Protein AF-A0A826HY51-F1 (afdb_monomer)

Foldseek 3Di:
DQVVLLVLLLLLLVLLLVQLVPDDPVLRDPQSNVLSVVLNVCCVPVVDGDPVSLVSLLVSLVSVVVCVVVGVHDTDPSNVLSSVQSNCSSVVHDRDDPPVVNVVSVVVVCVVVVPD

pLDDT: mean 83.14, std 10.79, range [49.56, 93.75]

Structure (mmCIF, N/CA/C/O backbone):
data_AF-A0A826HY51-F1
#
_entry.id   AF-A0A826HY51-F1
#
loop_
_atom_site.group_PDB
_atom_site.id
_atom_site.type_symbol
_atom_site.label_atom_id
_atom_site.label_alt_id
_atom_site.label_comp_id
_atom_site.label_asym_id
_atom_site.label_entity_id
_atom_site.label_seq_id
_atom_site.pdbx_PDB_ins_code
_atom_site.Cartn_x
_atom_site.Cartn_y
_atom_site.Cartn_z
_atom_site.occupancy
_atom_site.B_iso_or_equiv
_atom_site.auth_seq_id
_atom_site.auth_comp_id
_atom_site.auth_asym_id
_atom_site.auth_atom_id
_atom_site.pdbx_PDB_model_num
ATOM 1 N N . MET A 1 1 ? 11.604 2.438 -17.470 1.00 60.12 1 MET A N 1
ATOM 2 C CA . MET A 1 1 ? 10.131 2.351 -17.391 1.00 60.12 1 MET A CA 1
ATOM 3 C C . MET A 1 1 ? 9.735 1.526 -16.172 1.00 60.12 1 MET A C 1
ATOM 5 O O . MET A 1 1 ? 9.072 2.066 -15.306 1.00 60.12 1 MET A O 1
ATOM 9 N N . GLU A 1 2 ? 10.253 0.303 -16.034 1.00 72.69 2 GLU A N 1
ATOM 10 C CA . GLU A 1 2 ? 10.035 -0.595 -14.881 1.00 72.69 2 GLU A CA 1
ATOM 11 C C . GLU A 1 2 ? 10.404 0.043 -13.525 1.00 72.69 2 GLU A C 1
ATOM 13 O O . GLU A 1 2 ? 9.538 0.205 -12.675 1.00 72.69 2 GLU A O 1
ATOM 18 N N . TYR A 1 3 ? 11.614 0.602 -13.384 1.00 76.88 3 TYR A N 1
ATOM 19 C CA . TYR A 1 3 ? 12.037 1.309 -12.158 1.00 76.88 3 TYR A CA 1
ATOM 20 C C . TYR A 1 3 ? 11.119 2.479 -11.742 1.00 76.88 3 TYR A C 1
ATOM 22 O O . TYR A 1 3 ? 10.945 2.758 -10.560 1.00 76.88 3 TYR A O 1
ATOM 30 N N . GLN A 1 4 ? 10.507 3.185 -12.702 1.00 78.38 4 GLN A N 1
ATOM 31 C CA . GLN A 1 4 ? 9.565 4.263 -12.372 1.00 78.38 4 GLN A CA 1
ATOM 32 C C . GLN A 1 4 ? 8.269 3.703 -11.778 1.00 78.38 4 GLN A C 1
ATOM 34 O O . GLN A 1 4 ? 7.758 4.267 -10.816 1.00 78.38 4 GLN A O 1
ATOM 39 N N . LEU A 1 5 ? 7.765 2.587 -12.310 1.00 82.81 5 LEU A N 1
ATOM 40 C CA . LEU A 1 5 ? 6.572 1.918 -11.786 1.00 82.81 5 LEU A CA 1
ATOM 41 C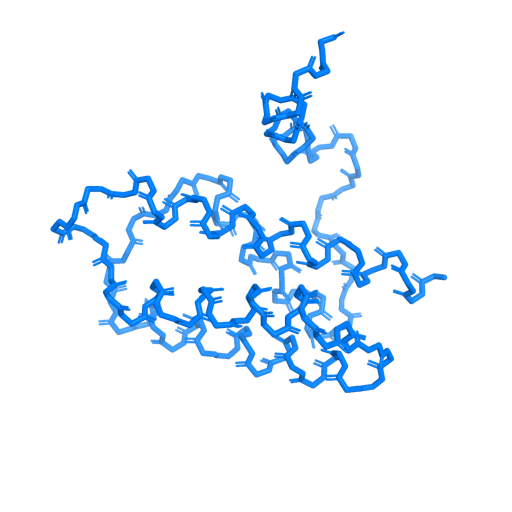 C . LEU A 1 5 ? 6.819 1.353 -10.384 1.00 82.81 5 LEU A C 1
ATOM 43 O O . LEU A 1 5 ? 5.965 1.495 -9.513 1.00 82.81 5 LEU A O 1
ATOM 47 N N . GLU A 1 6 ? 8.007 0.800 -10.137 1.00 86.69 6 GLU A N 1
ATOM 48 C CA . GLU A 1 6 ? 8.412 0.340 -8.805 1.00 86.69 6 GLU A CA 1
ATOM 49 C C . GLU A 1 6 ? 8.424 1.486 -7.786 1.00 86.69 6 GLU A C 1
ATOM 51 O O . GLU A 1 6 ? 7.893 1.355 -6.681 1.00 86.69 6 GLU A O 1
ATOM 56 N N . MET A 1 7 ? 8.984 2.640 -8.163 1.00 85.19 7 MET A N 1
ATOM 57 C CA . MET A 1 7 ? 8.982 3.839 -7.321 1.00 85.19 7 MET A CA 1
ATOM 58 C C . MET A 1 7 ? 7.565 4.353 -7.045 1.00 85.19 7 MET A C 1
ATOM 60 O O . MET A 1 7 ? 7.274 4.775 -5.925 1.00 85.19 7 MET A O 1
ATOM 64 N N . GLU A 1 8 ? 6.668 4.300 -8.030 1.00 86.38 8 GLU A N 1
ATOM 65 C CA . GLU A 1 8 ? 5.262 4.662 -7.836 1.00 86.38 8 GLU A CA 1
ATOM 66 C C . GLU A 1 8 ? 4.540 3.687 -6.898 1.00 86.38 8 GLU A C 1
ATOM 68 O O . GLU A 1 8 ? 3.869 4.126 -5.966 1.00 86.38 8 GLU A O 1
ATOM 73 N N . ALA A 1 9 ? 4.726 2.377 -7.058 1.00 88.50 9 ALA A N 1
ATOM 74 C CA . ALA A 1 9 ? 4.162 1.386 -6.141 1.00 88.50 9 ALA A CA 1
ATOM 75 C C . ALA A 1 9 ? 4.641 1.600 -4.694 1.00 88.50 9 ALA A C 1
ATOM 77 O O . ALA A 1 9 ? 3.825 1.593 -3.771 1.00 88.50 9 ALA A O 1
ATOM 78 N N . ARG A 1 10 ? 5.932 1.889 -4.487 1.00 87.81 10 ARG A N 1
ATOM 79 C CA . ARG A 1 10 ? 6.491 2.217 -3.161 1.00 87.81 10 ARG A CA 1
ATOM 80 C C . ARG A 1 10 ? 5.809 3.436 -2.541 1.00 87.81 10 ARG A C 1
ATOM 82 O O . ARG A 1 10 ? 5.394 3.393 -1.384 1.00 87.81 10 ARG A O 1
ATOM 89 N N . LYS A 1 11 ? 5.616 4.503 -3.321 1.00 87.62 11 LYS A N 1
ATOM 90 C CA . LYS A 1 11 ? 4.880 5.698 -2.880 1.00 87.62 11 LYS A CA 1
ATOM 91 C C . LYS A 1 11 ? 3.443 5.367 -2.464 1.00 87.62 11 LYS A C 1
ATOM 93 O O . LYS A 1 11 ? 2.991 5.805 -1.408 1.00 87.62 11 LYS A O 1
ATOM 98 N N . LEU A 1 12 ? 2.726 4.576 -3.260 1.00 90.38 12 LEU A N 1
ATOM 99 C CA . LEU A 1 12 ? 1.351 4.173 -2.944 1.00 90.38 12 LEU A CA 1
ATOM 100 C C . LEU A 1 12 ? 1.290 3.351 -1.645 1.00 90.38 12 LEU A C 1
ATOM 102 O O . LEU A 1 12 ? 0.411 3.567 -0.813 1.00 90.38 12 LEU A O 1
ATOM 106 N N . ILE A 1 13 ? 2.266 2.471 -1.419 1.00 91.00 13 ILE A N 1
ATOM 107 C CA . ILE A 1 13 ? 2.382 1.682 -0.185 1.00 91.00 13 ILE A CA 1
ATOM 108 C C . ILE A 1 13 ? 2.660 2.581 1.025 1.00 91.00 13 ILE A C 1
ATOM 110 O O . ILE A 1 13 ? 2.041 2.399 2.074 1.00 91.00 13 ILE A O 1
ATOM 114 N N . MET A 1 14 ? 3.513 3.600 0.884 1.00 89.06 14 MET A N 1
ATOM 115 C CA . MET A 1 14 ? 3.743 4.592 1.942 1.00 89.06 14 MET A CA 1
ATOM 116 C C . MET A 1 14 ? 2.479 5.392 2.282 1.00 89.06 14 MET A C 1
ATOM 118 O O . MET A 1 14 ? 2.216 5.637 3.460 1.00 89.06 14 MET A O 1
ATOM 122 N N . ILE A 1 15 ? 1.680 5.771 1.278 1.00 89.75 15 ILE A N 1
ATOM 123 C CA . ILE A 1 15 ? 0.380 6.425 1.489 1.00 89.75 15 ILE A CA 1
ATOM 124 C C . ILE A 1 15 ? -0.540 5.525 2.306 1.00 89.75 15 ILE A C 1
ATOM 126 O O . ILE A 1 15 ? -1.099 5.974 3.306 1.00 89.75 15 ILE A O 1
ATOM 130 N N . LEU A 1 16 ? -0.672 4.254 1.918 1.00 91.00 16 LEU A N 1
ATOM 131 C CA . LEU A 1 16 ? -1.515 3.311 2.651 1.00 91.00 16 LEU A CA 1
ATOM 132 C C . LEU A 1 16 ? -1.030 3.09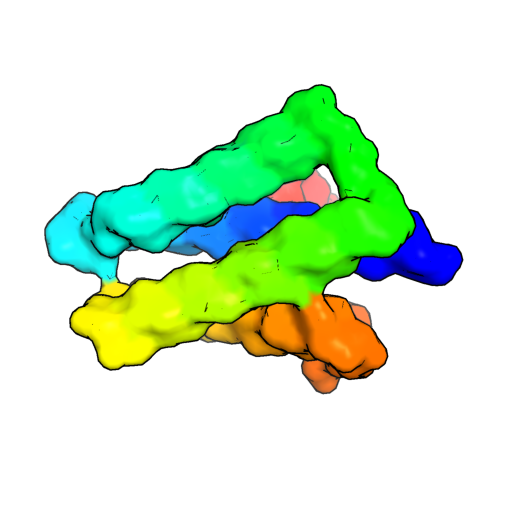9 4.075 1.00 91.00 16 LEU A C 1
ATOM 134 O O . LEU A 1 16 ? -1.839 3.083 5.000 1.00 91.00 16 LEU A O 1
ATOM 138 N N . ARG A 1 17 ? 0.284 2.995 4.273 1.00 92.12 17 ARG A N 1
ATOM 139 C CA . ARG A 1 17 ? 0.874 2.890 5.606 1.00 92.12 17 ARG A CA 1
ATOM 140 C C . ARG A 1 17 ? 0.475 4.077 6.465 1.00 92.12 17 ARG A C 1
ATOM 142 O O . ARG A 1 17 ? 0.003 3.896 7.584 1.00 92.12 17 ARG A O 1
ATOM 149 N N . HIS A 1 18 ? 0.629 5.283 5.930 1.00 90.25 18 HIS A N 1
ATOM 150 C CA . HIS A 1 18 ? 0.242 6.493 6.632 1.00 90.25 18 HIS A CA 1
ATOM 151 C C . HIS A 1 18 ? -1.258 6.509 6.952 1.00 90.25 18 HIS A C 1
ATOM 153 O O . HIS A 1 18 ? -1.609 6.665 8.117 1.00 90.25 18 HIS A O 1
ATOM 159 N N . GLU A 1 19 ? -2.129 6.289 5.962 1.00 90.50 19 GLU A N 1
ATOM 160 C CA . GLU A 1 19 ? -3.588 6.246 6.143 1.00 90.50 19 GLU A CA 1
ATOM 161 C C . GLU A 1 19 ? -3.991 5.290 7.267 1.00 90.50 19 GLU A C 1
ATOM 163 O O . GLU A 1 19 ? -4.694 5.687 8.194 1.00 90.50 19 GLU A O 1
ATOM 168 N N . ILE A 1 20 ? -3.500 4.048 7.225 1.00 91.25 20 ILE A N 1
ATOM 169 C CA . ILE A 1 20 ? -3.833 3.017 8.210 1.00 91.25 20 ILE A CA 1
ATOM 170 C C . ILE A 1 20 ? -3.394 3.422 9.616 1.00 91.25 20 ILE A C 1
ATOM 172 O O . ILE A 1 20 ? -4.141 3.211 10.572 1.00 91.25 20 ILE A O 1
ATOM 176 N N . HIS A 1 21 ? -2.214 4.027 9.761 1.00 91.00 21 HIS A N 1
ATOM 177 C CA . HIS A 1 21 ? -1.715 4.482 11.061 1.00 91.00 21 HIS A CA 1
ATOM 178 C C . HIS A 1 21 ? -2.369 5.775 11.564 1.00 91.00 21 HIS A C 1
ATOM 180 O O . HIS A 1 21 ? -2.314 6.029 12.766 1.00 91.00 21 HIS A O 1
ATOM 186 N N . GLN A 1 22 ? -3.021 6.553 10.694 1.00 89.88 22 GLN A N 1
ATOM 187 C CA . GLN A 1 22 ? -3.852 7.698 11.090 1.00 89.88 22 GLN A CA 1
ATOM 188 C C . GLN A 1 22 ? -5.274 7.301 11.511 1.00 89.88 22 GLN A C 1
ATOM 190 O O . GLN A 1 22 ? -5.982 8.108 12.118 1.00 89.88 22 GLN A O 1
ATOM 195 N N . LEU A 1 23 ? -5.717 6.072 11.224 1.00 88.38 23 LEU A N 1
ATOM 196 C CA . LEU A 1 23 ? -7.014 5.599 11.702 1.00 88.38 23 LEU A CA 1
ATOM 197 C C . LEU A 1 23 ? -7.039 5.522 13.231 1.00 88.38 23 LEU A C 1
ATOM 199 O O . LEU A 1 23 ? -6.073 5.115 13.883 1.00 88.38 23 LEU A O 1
ATOM 203 N N . HIS A 1 24 ? -8.200 5.841 13.809 1.00 86.56 24 HIS A N 1
ATOM 204 C CA . HIS A 1 24 ? -8.435 5.632 15.233 1.00 86.56 24 HIS A CA 1
ATOM 205 C C . HIS A 1 24 ? -8.134 4.164 15.602 1.00 86.56 24 HIS A C 1
ATOM 207 O O . HIS A 1 24 ? -8.565 3.274 14.865 1.00 86.56 24 HIS A O 1
ATOM 213 N N . PRO A 1 25 ? -7.463 3.864 16.733 1.00 84.94 25 PRO A N 1
ATOM 214 C CA . PRO A 1 25 ? -7.040 2.502 17.067 1.00 84.94 25 PRO A CA 1
ATOM 215 C C . PRO A 1 25 ? -8.154 1.449 17.032 1.00 84.94 25 PRO A C 1
ATOM 217 O O . PRO A 1 25 ? -7.890 0.315 16.658 1.00 84.94 25 PRO A O 1
ATOM 220 N N . LEU A 1 26 ? -9.390 1.834 17.371 1.00 85.25 26 LEU A N 1
ATOM 221 C CA . LEU A 1 26 ? -10.566 0.950 17.315 1.00 85.25 26 LEU A CA 1
ATOM 222 C C . LEU A 1 26 ? -11.025 0.611 15.886 1.00 85.25 26 LEU A C 1
ATOM 224 O O . LEU A 1 26 ? -11.663 -0.413 15.682 1.00 85.25 26 LEU A O 1
ATOM 228 N N . ASN A 1 27 ? -10.709 1.464 14.911 1.00 85.06 27 ASN A N 1
ATOM 229 C CA . ASN A 1 27 ? -11.082 1.301 13.502 1.00 85.06 27 ASN A CA 1
ATOM 230 C C . ASN A 1 27 ? -9.920 0.759 12.657 1.00 85.06 27 ASN A C 1
ATOM 232 O O . ASN A 1 27 ? -10.085 0.456 11.476 1.00 85.06 27 ASN A O 1
ATOM 236 N N . ARG A 1 28 ? -8.725 0.675 13.247 1.00 87.12 28 ARG A N 1
ATOM 237 C CA . ARG A 1 28 ? -7.524 0.178 12.592 1.00 87.12 28 ARG A CA 1
ATOM 238 C C . ARG A 1 28 ? -7.485 -1.338 12.699 1.00 87.12 28 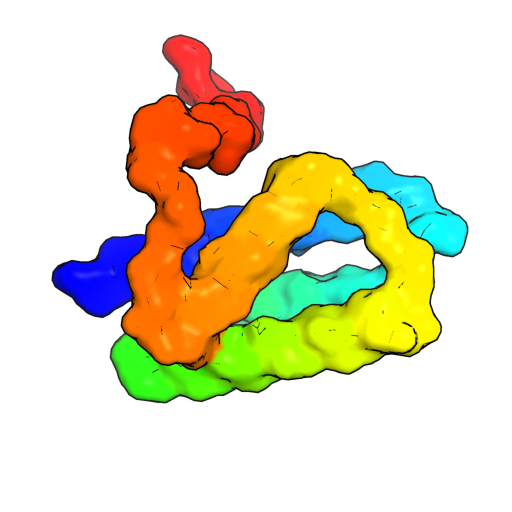ARG A C 1
ATOM 240 O O . ARG A 1 28 ? -7.373 -1.885 13.792 1.00 87.12 28 ARG A O 1
ATOM 247 N N . SER A 1 29 ? -7.496 -2.006 11.553 1.00 89.50 29 SER A N 1
ATOM 248 C CA . SER A 1 29 ? -7.222 -3.439 11.479 1.00 89.50 29 SER A CA 1
ATOM 249 C C . SER A 1 29 ? -5.764 -3.723 11.871 1.00 89.50 29 SER A C 1
ATOM 251 O O . SER A 1 29 ? -4.855 -3.227 11.193 1.00 89.50 29 SER A O 1
ATOM 253 N N . PRO A 1 30 ? -5.506 -4.526 12.924 1.00 89.62 30 PRO A N 1
ATOM 254 C CA . PRO A 1 30 ? -4.148 -4.935 13.280 1.00 89.62 30 PRO A CA 1
ATOM 255 C C . PRO A 1 30 ? -3.479 -5.736 12.160 1.00 89.62 30 PRO A C 1
ATOM 257 O O . PRO A 1 30 ? -2.278 -5.614 11.934 1.00 89.62 30 PRO A O 1
ATOM 260 N N . GLU A 1 31 ? -4.268 -6.529 11.434 1.00 91.19 31 GLU A N 1
ATOM 261 C CA . GLU A 1 31 ? -3.789 -7.327 10.311 1.00 91.19 31 GLU A CA 1
ATOM 262 C C . GLU A 1 31 ? -3.388 -6.442 9.127 1.00 91.19 31 GLU A C 1
ATOM 264 O O . GLU A 1 31 ? -2.299 -6.619 8.582 1.00 91.19 31 GLU A O 1
ATOM 269 N N . MET A 1 32 ? -4.214 -5.450 8.772 1.00 91.19 32 MET A N 1
ATOM 270 C CA . MET A 1 32 ? -3.874 -4.488 7.719 1.00 91.19 32 MET A CA 1
ATOM 271 C C . MET A 1 32 ? -2.605 -3.711 8.071 1.00 91.19 32 MET A C 1
ATOM 273 O O . MET A 1 32 ? -1.706 -3.602 7.240 1.00 91.19 32 MET A O 1
ATOM 277 N N . ALA A 1 33 ? -2.500 -3.219 9.310 1.00 92.25 33 ALA A N 1
ATOM 278 C CA . ALA A 1 33 ? -1.311 -2.508 9.776 1.00 92.25 33 ALA A CA 1
ATOM 279 C C . ALA A 1 33 ? -0.055 -3.385 9.667 1.00 92.25 33 ALA A C 1
ATOM 281 O O . ALA A 1 33 ? 0.931 -2.962 9.072 1.00 92.25 33 ALA A O 1
ATOM 282 N N . TYR A 1 34 ? -0.121 -4.635 10.139 1.00 92.75 34 TYR A N 1
ATOM 283 C CA . TYR A 1 34 ? 0.989 -5.582 10.035 1.00 92.75 34 TYR A CA 1
ATOM 284 C C . TYR A 1 34 ? 1.414 -5.843 8.584 1.00 92.75 34 TYR A C 1
ATOM 286 O O . TYR A 1 34 ? 2.604 -5.845 8.275 1.00 92.75 34 TYR A O 1
ATOM 294 N N . VAL A 1 35 ? 0.455 -6.075 7.683 1.00 91.94 35 VAL A N 1
ATOM 295 C CA . VAL A 1 35 ? 0.737 -6.374 6.272 1.00 91.94 35 VAL A CA 1
ATOM 296 C C . VAL A 1 35 ? 1.392 -5.191 5.574 1.00 91.94 35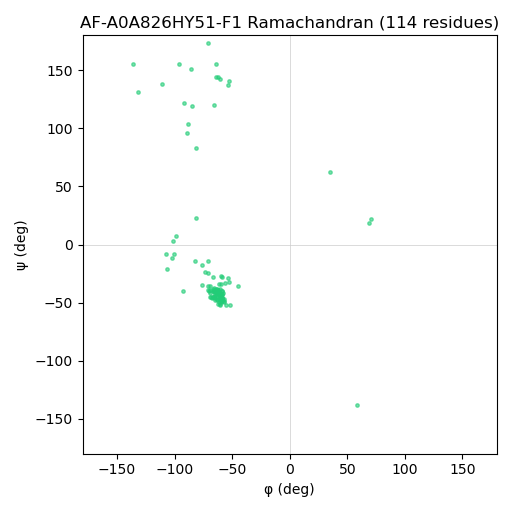 VAL A C 1
ATOM 298 O O . VAL A 1 35 ? 2.388 -5.373 4.876 1.00 91.94 35 VAL A O 1
ATOM 301 N N . VAL A 1 36 ? 0.859 -3.990 5.785 1.00 92.06 36 VAL A N 1
ATOM 302 C CA . VAL A 1 36 ? 1.388 -2.774 5.170 1.00 92.06 36 VAL A CA 1
ATOM 303 C C . VAL A 1 36 ? 2.759 -2.410 5.744 1.00 92.06 36 VAL A C 1
ATOM 305 O O . VAL A 1 36 ? 3.660 -2.088 4.974 1.00 92.06 36 VAL A O 1
ATOM 308 N N . ASP A 1 37 ? 2.961 -2.522 7.061 1.00 92.62 37 ASP A N 1
ATOM 309 C CA . ASP A 1 37 ? 4.265 -2.270 7.687 1.00 92.62 37 ASP A CA 1
ATOM 310 C C . ASP A 1 37 ? 5.327 -3.265 7.216 1.00 92.62 37 ASP A C 1
ATOM 312 O O . ASP A 1 37 ? 6.457 -2.868 6.939 1.00 92.62 37 ASP A O 1
ATOM 316 N N . ARG A 1 38 ? 4.965 -4.547 7.085 1.00 90.44 38 ARG A N 1
ATOM 317 C CA . ARG A 1 38 ? 5.882 -5.571 6.585 1.00 90.44 38 ARG A CA 1
ATOM 318 C C . ARG A 1 38 ? 6.313 -5.279 5.155 1.00 90.44 38 ARG A C 1
ATOM 320 O O . ARG A 1 38 ? 7.503 -5.261 4.889 1.00 90.44 38 ARG A O 1
ATOM 327 N N . VAL A 1 39 ? 5.370 -5.030 4.247 1.00 87.12 39 VAL A N 1
ATOM 328 C CA . VAL A 1 39 ? 5.714 -4.784 2.839 1.00 87.12 39 VAL A CA 1
ATOM 329 C C . VAL A 1 39 ? 6.486 -3.478 2.675 1.00 87.12 39 VAL A C 1
ATOM 331 O O . VAL A 1 39 ? 7.453 -3.455 1.921 1.00 87.12 39 VAL A O 1
ATOM 334 N N . ALA A 1 40 ? 6.138 -2.424 3.418 1.00 86.62 40 ALA A N 1
ATOM 335 C CA . ALA A 1 40 ? 6.942 -1.205 3.444 1.00 86.62 40 ALA A CA 1
ATOM 336 C C . ALA A 1 40 ? 8.375 -1.482 3.939 1.00 86.62 40 ALA A C 1
ATOM 338 O O . ALA A 1 40 ? 9.331 -1.052 3.306 1.00 86.62 40 ALA A O 1
ATOM 339 N N . GLY A 1 41 ? 8.529 -2.256 5.019 1.00 85.12 41 GLY A N 1
ATOM 340 C CA . GLY A 1 41 ? 9.837 -2.631 5.559 1.00 85.12 41 GLY A CA 1
ATOM 341 C C . GLY A 1 41 ? 10.664 -3.515 4.622 1.00 85.12 41 GLY A C 1
ATOM 342 O O . GLY A 1 41 ? 11.858 -3.276 4.462 1.00 85.12 41 GLY A O 1
ATOM 343 N N . ASP A 1 42 ? 10.052 -4.507 3.976 1.00 82.12 42 ASP A N 1
ATOM 344 C CA . ASP A 1 42 ? 10.716 -5.366 2.987 1.00 82.12 42 ASP A CA 1
ATOM 345 C C . ASP A 1 42 ? 11.185 -4.522 1.785 1.0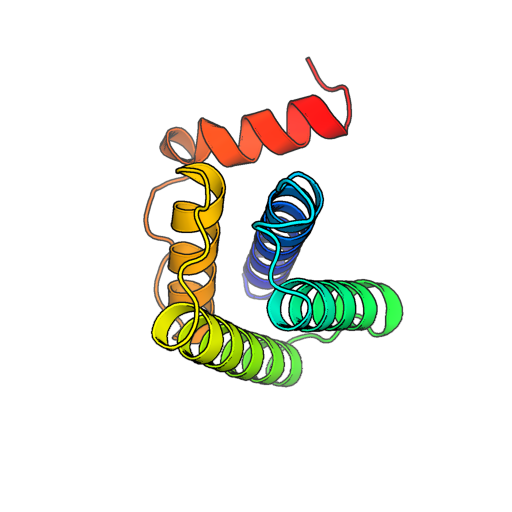0 82.12 42 ASP A C 1
ATOM 347 O O . ASP A 1 42 ? 12.299 -4.679 1.286 1.00 82.12 42 ASP A O 1
ATOM 351 N N . MET A 1 43 ? 10.358 -3.563 1.356 1.00 74.06 43 MET A N 1
ATOM 352 C CA . MET A 1 43 ? 10.702 -2.635 0.284 1.00 74.06 43 MET A CA 1
ATOM 353 C C . MET A 1 43 ? 11.844 -1.688 0.665 1.00 74.06 43 MET A C 1
ATOM 355 O O . MET A 1 43 ? 12.708 -1.449 -0.181 1.00 74.06 43 MET A O 1
ATOM 359 N N . ASP A 1 44 ? 11.877 -1.180 1.896 1.00 73.25 44 ASP A N 1
ATOM 360 C CA . ASP A 1 44 ? 12.930 -0.278 2.377 1.00 73.25 44 ASP A CA 1
ATOM 361 C C . ASP A 1 44 ? 14.279 -0.996 2.575 1.00 73.25 44 ASP A C 1
ATOM 363 O O . ASP A 1 44 ? 15.328 -0.410 2.311 1.00 73.25 44 ASP A O 1
ATOM 367 N N . ASN A 1 45 ? 14.267 -2.260 3.019 1.00 71.62 45 ASN A N 1
ATOM 368 C CA . ASN A 1 45 ? 15.484 -2.987 3.400 1.00 71.62 45 ASN A CA 1
ATOM 369 C C . ASN A 1 45 ? 16.102 -3.821 2.271 1.00 71.62 45 ASN A C 1
ATOM 371 O O . ASN A 1 45 ? 17.325 -3.881 2.164 1.00 71.62 45 ASN A O 1
ATOM 375 N N . GLU A 1 46 ? 15.284 -4.492 1.457 1.00 67.69 46 GLU A N 1
ATOM 376 C CA . GLU A 1 46 ? 15.777 -5.462 0.467 1.00 67.69 46 GLU A CA 1
ATOM 377 C C . GLU A 1 46 ? 15.685 -4.951 -0.974 1.00 67.69 46 GLU A C 1
ATOM 379 O O . GLU A 1 46 ? 16.224 -5.600 -1.866 1.00 67.69 46 GLU A O 1
ATOM 384 N N . LEU A 1 47 ? 15.035 -3.792 -1.196 1.00 67.50 47 LEU A N 1
ATOM 385 C CA . LEU A 1 47 ? 14.818 -3.163 -2.508 1.00 67.50 47 LEU A CA 1
ATOM 386 C C . LEU A 1 47 ? 14.609 -4.213 -3.623 1.00 67.50 47 LEU A C 1
ATOM 388 O O . LEU A 1 47 ? 15.413 -4.307 -4.548 1.00 67.50 47 LEU A O 1
ATOM 392 N N . PRO A 1 48 ? 13.548 -5.040 -3.549 1.00 73.81 48 PRO A N 1
ATOM 393 C CA . PRO A 1 48 ? 13.259 -5.971 -4.628 1.00 73.81 48 PRO A CA 1
ATOM 394 C C . PRO A 1 48 ? 12.996 -5.189 -5.920 1.00 73.81 48 PRO A C 1
ATOM 396 O O . PRO A 1 48 ? 12.386 -4.113 -5.892 1.00 73.81 48 PRO A O 1
ATOM 399 N N . HIS A 1 49 ? 13.470 -5.742 -7.035 1.00 82.38 49 HIS A N 1
ATOM 400 C CA . HIS A 1 49 ? 13.381 -5.158 -8.372 1.00 82.38 49 HIS A CA 1
ATOM 401 C C . HIS A 1 49 ? 12.978 -6.219 -9.403 1.00 82.38 49 HIS A C 1
ATOM 403 O O . HIS A 1 49 ? 13.222 -7.418 -9.215 1.00 82.38 49 HIS A O 1
ATOM 409 N N . GLY A 1 50 ? 12.384 -5.769 -10.505 1.00 85.06 50 GLY A N 1
ATOM 410 C CA . GLY A 1 50 ? 11.951 -6.603 -11.618 1.00 85.06 50 GLY A CA 1
ATOM 411 C C . GLY A 1 50 ? 10.944 -7.680 -11.186 1.00 85.06 50 GLY A C 1
ATOM 412 O O . GLY A 1 50 ? 10.088 -7.427 -10.337 1.00 85.06 50 GLY A O 1
ATOM 413 N N . PRO A 1 51 ? 11.060 -8.927 -11.680 1.00 87.12 51 PRO A N 1
ATOM 414 C CA . PRO A 1 51 ? 10.029 -9.949 -11.475 1.00 87.12 51 PRO A CA 1
ATOM 415 C C . PRO A 1 51 ? 9.717 -10.298 -10.014 1.00 87.12 51 PRO A C 1
ATOM 417 O O . PRO A 1 51 ? 8.618 -10.765 -9.711 1.00 87.12 51 PRO A O 1
ATOM 420 N N . GLU A 1 52 ? 10.676 -10.133 -9.099 1.00 86.88 52 GLU A N 1
ATOM 421 C CA . GLU A 1 52 ? 10.431 -10.406 -7.678 1.00 86.88 52 GLU A CA 1
ATOM 422 C C . GLU A 1 52 ? 9.626 -9.282 -7.019 1.00 86.88 52 GLU A C 1
ATOM 424 O O . GLU A 1 52 ? 8.747 -9.557 -6.199 1.00 86.88 52 GLU A O 1
ATOM 429 N N . PHE A 1 53 ? 9.847 -8.036 -7.448 1.00 88.00 53 PHE A N 1
ATOM 430 C CA . PHE A 1 53 ? 9.014 -6.908 -7.046 1.00 88.00 53 PHE A CA 1
ATOM 431 C C . PHE A 1 53 ? 7.563 -7.118 -7.487 1.00 88.00 53 PHE A C 1
ATOM 433 O O . PHE A 1 53 ? 6.651 -7.014 -6.665 1.00 88.00 53 PHE A O 1
ATOM 440 N N . ASP A 1 54 ? 7.352 -7.503 -8.747 1.00 87.38 54 ASP A N 1
ATOM 441 C CA . ASP A 1 54 ? 6.013 -7.744 -9.295 1.00 87.38 54 ASP A CA 1
ATOM 442 C C . ASP A 1 54 ? 5.263 -8.826 -8.510 1.00 87.38 54 ASP A C 1
ATOM 444 O O . ASP A 1 54 ? 4.094 -8.665 -8.150 1.00 87.38 54 ASP A O 1
ATOM 448 N N . ARG A 1 55 ? 5.946 -9.925 -8.165 1.00 89.19 55 ARG A N 1
ATOM 449 C CA . ARG A 1 55 ? 5.371 -11.002 -7.342 1.00 89.19 55 ARG A CA 1
ATOM 450 C C . ARG A 1 55 ? 4.997 -10.527 -5.948 1.00 89.19 55 ARG A C 1
ATOM 452 O O . ARG A 1 55 ? 3.948 -10.924 -5.433 1.00 89.19 55 ARG A O 1
ATOM 459 N N . GLN A 1 56 ? 5.851 -9.727 -5.315 1.00 89.12 56 GLN A N 1
ATOM 460 C CA . GLN A 1 56 ? 5.576 -9.196 -3.986 1.00 89.12 56 GLN A CA 1
A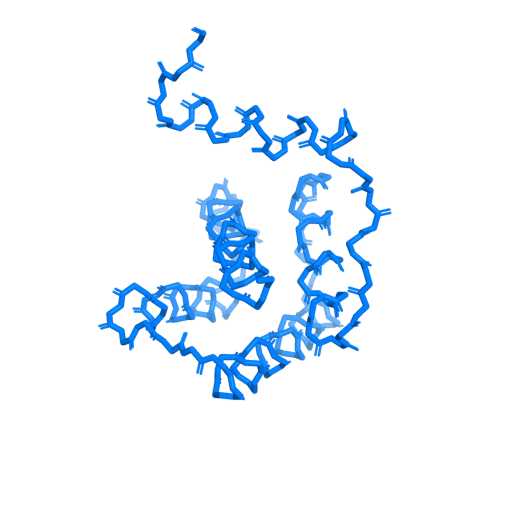TOM 461 C C . GLN A 1 56 ? 4.388 -8.231 -4.023 1.00 89.12 56 GLN A C 1
ATOM 463 O O . GLN A 1 56 ? 3.483 -8.360 -3.196 1.00 89.12 56 GLN A O 1
ATOM 468 N N . LEU A 1 57 ? 4.349 -7.329 -5.007 1.00 90.31 57 LEU A N 1
ATOM 469 C CA . LEU A 1 57 ? 3.256 -6.382 -5.207 1.00 90.31 57 LEU A CA 1
ATOM 470 C C . LEU A 1 57 ? 1.929 -7.106 -5.471 1.00 90.31 57 LEU A C 1
ATOM 472 O O . LEU A 1 57 ? 0.912 -6.766 -4.868 1.00 90.31 57 LEU A O 1
ATOM 476 N N . PHE A 1 58 ? 1.949 -8.160 -6.289 1.00 92.00 58 PHE A N 1
ATOM 477 C CA . PHE A 1 58 ? 0.780 -8.997 -6.550 1.00 92.00 58 PHE A CA 1
ATOM 478 C C . PHE A 1 58 ? 0.259 -9.690 -5.286 1.00 92.00 58 PHE A C 1
ATOM 480 O O . PHE A 1 58 ? -0.924 -9.585 -4.957 1.00 92.00 58 PHE A O 1
ATOM 487 N N . ARG A 1 59 ? 1.141 -10.345 -4.519 1.00 92.00 59 ARG A N 1
ATOM 488 C CA . ARG A 1 59 ? 0.768 -10.981 -3.241 1.00 92.00 59 ARG A CA 1
ATOM 489 C C . ARG A 1 59 ? 0.231 -9.966 -2.234 1.00 92.00 59 ARG A C 1
ATOM 491 O O . ARG A 1 59 ? -0.697 -10.270 -1.485 1.00 92.00 59 ARG A O 1
ATOM 498 N N . PHE A 1 60 ? 0.815 -8.773 -2.207 1.00 92.94 60 PHE A N 1
ATOM 499 C CA . PHE A 1 60 ? 0.377 -7.689 -1.343 1.00 92.94 60 PHE A CA 1
ATOM 500 C C . PHE A 1 60 ? -1.034 -7.211 -1.701 1.00 92.94 60 PHE A C 1
ATOM 502 O O . PHE A 1 60 ? -1.885 -7.150 -0.813 1.00 92.94 60 PHE A O 1
ATOM 509 N N . ALA A 1 61 ? -1.309 -6.967 -2.986 1.00 93.75 61 ALA A N 1
ATOM 510 C CA . ALA A 1 61 ? -2.635 -6.577 -3.464 1.00 93.75 61 ALA A CA 1
ATOM 511 C C . ALA A 1 61 ? -3.703 -7.620 -3.086 1.00 93.75 61 ALA A C 1
ATOM 513 O O . ALA A 1 61 ? -4.722 -7.274 -2.491 1.00 93.75 61 ALA A O 1
ATOM 514 N N . GLN A 1 62 ? -3.424 -8.910 -3.311 1.00 93.62 62 GLN A N 1
ATOM 515 C CA . GLN A 1 62 ? -4.333 -9.996 -2.921 1.00 93.62 62 GLN A CA 1
ATOM 516 C C . GLN A 1 62 ? -4.621 -10.019 -1.415 1.00 93.62 62 GLN A C 1
ATOM 518 O O . GLN A 1 62 ? -5.752 -10.264 -0.992 1.00 93.62 62 GLN A O 1
ATOM 523 N N . LYS A 1 63 ? -3.600 -9.771 -0.587 1.00 93.56 63 LYS A N 1
ATOM 524 C CA . LYS A 1 63 ? -3.758 -9.788 0.869 1.00 93.56 63 LYS A CA 1
ATOM 525 C C . LYS A 1 63 ? -4.571 -8.596 1.372 1.00 93.56 63 LYS A C 1
ATOM 527 O O . LYS A 1 63 ? -5.408 -8.776 2.252 1.00 93.56 63 LYS A O 1
ATOM 532 N N . ILE A 1 64 ? -4.370 -7.410 0.794 1.00 92.19 64 ILE A N 1
ATOM 533 C CA . ILE A 1 64 ? -5.220 -6.241 1.054 1.00 92.19 64 ILE A CA 1
ATOM 534 C C . ILE A 1 64 ? -6.676 -6.564 0.719 1.00 92.19 64 ILE A C 1
ATOM 536 O O . ILE A 1 64 ? -7.554 -6.323 1.545 1.00 92.19 64 ILE A O 1
ATOM 540 N N . ASP A 1 65 ? -6.933 -7.135 -0.458 1.00 91.56 65 ASP A N 1
ATOM 541 C CA . ASP A 1 65 ? -8.292 -7.440 -0.917 1.00 91.56 65 ASP A CA 1
ATOM 542 C C . ASP A 1 65 ? -9.001 -8.421 0.009 1.00 91.56 65 ASP A C 1
ATOM 544 O O . ASP A 1 65 ? -10.157 -8.210 0.381 1.00 91.56 65 ASP A O 1
ATOM 548 N N . PHE A 1 66 ? -8.286 -9.453 0.453 1.00 92.94 66 PHE A N 1
ATOM 549 C CA . PHE A 1 66 ? -8.801 -10.391 1.438 1.00 92.94 66 PHE A CA 1
ATOM 550 C C . PHE A 1 66 ? -9.196 -9.690 2.749 1.00 92.94 66 PHE A C 1
ATOM 552 O O . PHE A 1 66 ? -10.307 -9.889 3.249 1.00 92.94 66 PHE A O 1
ATOM 559 N N . ILE A 1 67 ? -8.336 -8.817 3.281 1.00 91.31 67 ILE A N 1
ATOM 560 C CA . ILE A 1 67 ? -8.623 -8.080 4.520 1.00 91.31 67 ILE A CA 1
ATOM 561 C C . ILE A 1 67 ? -9.830 -7.155 4.331 1.00 91.31 67 ILE A C 1
ATOM 563 O O . ILE A 1 67 ? -10.730 -7.155 5.164 1.00 91.31 67 ILE A O 1
ATOM 567 N N . LEU A 1 68 ? -9.904 -6.412 3.226 1.00 90.31 68 LEU A N 1
ATOM 568 C CA . LEU A 1 68 ? -11.031 -5.513 2.946 1.00 90.31 68 LEU A CA 1
ATOM 569 C C . LEU A 1 68 ? -12.349 -6.263 2.712 1.00 90.31 68 LEU A C 1
ATOM 571 O O . LEU A 1 68 ? -13.415 -5.725 2.995 1.00 90.31 68 LEU A O 1
ATOM 575 N N . SER A 1 69 ? -12.292 -7.505 2.222 1.00 90.25 69 SER A N 1
ATOM 576 C CA . SER A 1 69 ? -13.480 -8.353 2.058 1.00 90.25 69 SER A CA 1
ATOM 577 C C . SER A 1 69 ? -14.022 -8.901 3.382 1.00 90.25 69 SER A C 1
ATOM 579 O O . SER A 1 69 ? -15.202 -9.232 3.477 1.00 90.25 69 SER A O 1
ATOM 581 N N . THR A 1 70 ? -13.172 -8.993 4.408 1.00 90.06 70 THR A N 1
ATOM 582 C CA . THR A 1 70 ? -13.507 -9.587 5.712 1.00 90.06 70 THR A CA 1
ATOM 583 C C . THR A 1 70 ? -13.673 -8.546 6.818 1.00 90.06 70 THR A C 1
ATOM 585 O O . THR A 1 70 ? -14.319 -8.821 7.828 1.00 90.06 70 THR A O 1
ATOM 588 N N . GLN A 1 71 ? -13.116 -7.347 6.642 1.00 86.56 71 GLN A N 1
ATOM 589 C CA . GLN A 1 71 ? -13.073 -6.291 7.649 1.00 86.56 71 GLN A CA 1
ATOM 590 C C . GLN A 1 71 ? -13.529 -4.961 7.047 1.00 86.56 71 GLN A C 1
ATOM 592 O O . GLN A 1 71 ? -13.036 -4.514 6.014 1.00 86.56 71 GLN A O 1
ATOM 597 N N . SER A 1 72 ? -14.446 -4.282 7.737 1.00 85.00 72 SER A N 1
ATOM 598 C CA . SER A 1 72 ? -14.935 -2.965 7.321 1.00 85.00 72 SER A CA 1
ATOM 599 C C . SER A 1 72 ? -13.963 -1.861 7.750 1.00 85.00 72 SER A C 1
ATOM 601 O O . SER A 1 72 ? -14.160 -1.214 8.779 1.00 85.00 72 SER A O 1
ATOM 603 N N . ILE A 1 73 ? -12.919 -1.632 6.953 1.00 87.38 73 ILE A N 1
ATOM 604 C CA . ILE A 1 73 ? -11.941 -0.555 7.165 1.00 87.38 73 ILE A CA 1
ATOM 605 C C . ILE A 1 73 ? -12.384 0.691 6.390 1.00 87.38 73 ILE A C 1
ATOM 607 O O . ILE A 1 73 ? -12.528 0.661 5.168 1.00 87.38 73 ILE A O 1
ATOM 611 N N . GLN A 1 74 ? -12.585 1.807 7.092 1.00 87.12 74 GLN A N 1
ATOM 612 C CA . GLN A 1 74 ? -12.917 3.084 6.459 1.00 87.12 74 GLN A CA 1
ATOM 613 C C . GLN A 1 74 ? -11.643 3.843 6.087 1.00 87.12 74 GLN A C 1
ATOM 615 O O . GLN A 1 74 ? -10.999 4.438 6.945 1.00 87.12 74 GLN A O 1
ATOM 620 N N . LEU A 1 75 ? -11.302 3.824 4.800 1.00 87.12 75 LEU A N 1
ATOM 621 C CA . LEU 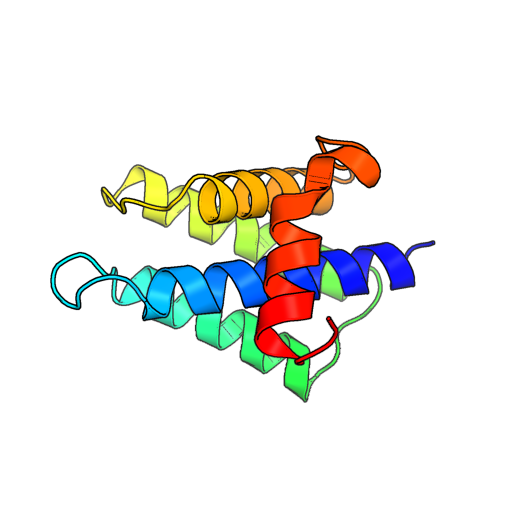A 1 75 ? -10.197 4.599 4.233 1.00 87.12 75 LEU A CA 1
ATOM 622 C C . LEU A 1 75 ? -10.694 5.911 3.634 1.00 87.12 75 LEU A C 1
ATOM 624 O O . LEU A 1 75 ? -11.855 6.018 3.218 1.00 87.12 75 LEU A O 1
ATOM 628 N N . SER A 1 76 ? -9.804 6.899 3.551 1.00 89.19 76 SER A N 1
ATOM 629 C CA . SER A 1 76 ? -10.116 8.132 2.838 1.00 89.19 76 SER A CA 1
ATOM 630 C C . SER A 1 76 ? -10.173 7.874 1.325 1.00 89.19 76 SER A C 1
ATOM 632 O O . SER A 1 76 ? -9.842 6.790 0.836 1.00 89.19 76 SER A O 1
ATOM 634 N N . GLN A 1 77 ? -10.577 8.880 0.542 1.00 86.81 77 GLN A N 1
ATOM 635 C CA . GLN A 1 77 ? -10.498 8.767 -0.916 1.00 86.81 77 GLN A CA 1
ATOM 636 C C . GLN A 1 77 ? -9.058 8.535 -1.397 1.00 86.81 77 GLN A C 1
ATOM 638 O O . GLN A 1 77 ? -8.864 7.799 -2.357 1.00 86.81 77 GLN A O 1
ATOM 643 N N . LEU A 1 78 ? -8.064 9.115 -0.717 1.00 86.88 78 LEU A N 1
ATOM 644 C CA . LEU A 1 78 ? -6.654 8.934 -1.051 1.00 86.88 78 LEU A CA 1
ATOM 645 C C . LEU A 1 78 ? -6.213 7.480 -0.831 1.00 86.88 78 LEU A C 1
ATOM 647 O O . LEU A 1 78 ? -5.570 6.909 -1.707 1.00 86.88 78 LEU A O 1
ATOM 651 N N . GLY A 1 79 ? -6.592 6.867 0.295 1.00 89.31 79 GLY A N 1
ATOM 652 C CA . GLY A 1 79 ? -6.293 5.459 0.564 1.00 89.31 79 GLY A CA 1
ATOM 653 C C . GLY A 1 79 ? -6.998 4.509 -0.402 1.00 89.31 79 GLY A C 1
ATOM 654 O O . GLY A 1 79 ? -6.393 3.552 -0.877 1.00 89.31 79 GLY A O 1
ATOM 655 N N . ARG A 1 80 ? -8.257 4.790 -0.762 1.00 90.19 80 ARG A N 1
ATOM 656 C CA . ARG A 1 80 ? -8.978 3.997 -1.774 1.00 90.19 80 ARG A CA 1
ATOM 657 C C . ARG A 1 80 ? -8.325 4.087 -3.152 1.00 90.19 80 ARG A C 1
ATOM 659 O O . ARG A 1 80 ? -8.065 3.049 -3.752 1.00 90.19 80 ARG A O 1
ATOM 666 N N . ASP A 1 81 ? -8.001 5.301 -3.601 1.00 89.38 81 ASP A N 1
ATOM 667 C CA . ASP A 1 81 ? -7.297 5.524 -4.869 1.00 89.38 81 ASP A CA 1
ATOM 668 C C . ASP A 1 81 ? -5.935 4.799 -4.866 1.00 89.38 81 ASP A C 1
ATOM 670 O O . ASP A 1 81 ? -5.571 4.166 -5.855 1.00 89.38 81 ASP A O 1
ATOM 674 N N . ALA A 1 82 ? -5.211 4.815 -3.739 1.00 90.19 82 ALA A 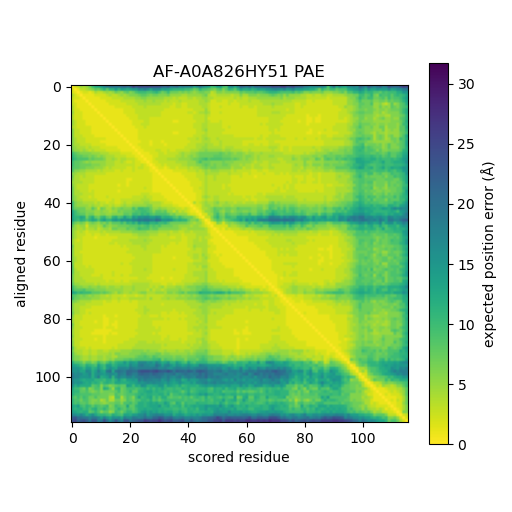N 1
ATOM 675 C CA . ALA A 1 82 ? -3.929 4.129 -3.623 1.00 90.19 82 ALA A CA 1
ATOM 676 C C . ALA A 1 82 ? -4.048 2.597 -3.722 1.00 90.19 82 ALA A C 1
ATOM 678 O O . ALA A 1 82 ? -3.227 1.973 -4.391 1.00 90.19 82 ALA A O 1
ATOM 679 N N . ILE A 1 83 ? -5.073 1.986 -3.115 1.00 91.88 83 ILE A N 1
ATOM 680 C CA . ILE A 1 83 ? -5.347 0.547 -3.275 1.00 91.88 83 ILE A CA 1
ATOM 681 C C . ILE A 1 83 ? -5.677 0.213 -4.727 1.00 91.88 83 ILE A C 1
ATOM 683 O O . ILE A 1 83 ? -5.127 -0.745 -5.269 1.00 91.88 83 ILE A O 1
ATOM 687 N N . ASP 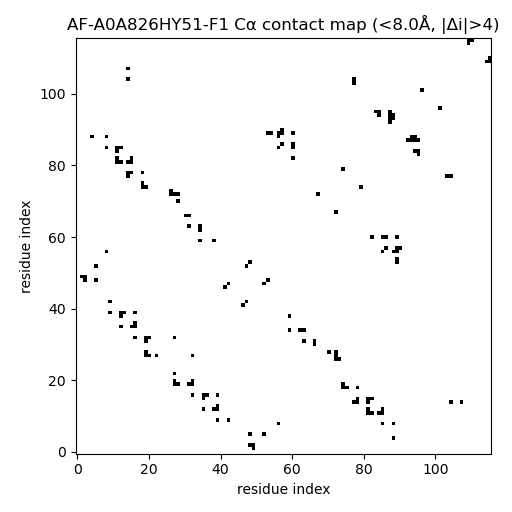A 1 84 ? -6.551 0.990 -5.364 1.00 91.88 84 ASP A N 1
ATOM 688 C CA . ASP A 1 84 ? -6.943 0.745 -6.753 1.00 91.88 84 ASP A CA 1
ATOM 689 C C . ASP A 1 84 ? -5.749 0.854 -7.706 1.00 91.88 84 ASP A C 1
ATOM 691 O O . ASP A 1 84 ? -5.593 0.034 -8.611 1.00 91.88 84 ASP A O 1
ATOM 695 N N . ASP A 1 85 ? -4.857 1.813 -7.473 1.00 91.62 85 ASP A N 1
ATOM 696 C CA . ASP A 1 85 ? -3.634 1.954 -8.254 1.00 91.62 85 ASP A CA 1
ATOM 697 C C . ASP A 1 85 ? -2.627 0.822 -7.991 1.00 91.62 85 ASP A C 1
ATOM 699 O O . ASP A 1 85 ? -1.990 0.346 -8.930 1.00 91.62 85 ASP A O 1
ATOM 703 N N . ILE A 1 86 ? -2.520 0.323 -6.757 1.00 92.00 86 ILE A N 1
ATOM 704 C CA . ILE A 1 86 ? -1.699 -0.858 -6.437 1.00 92.00 86 ILE A CA 1
ATOM 705 C C . ILE A 1 86 ? -2.241 -2.107 -7.129 1.00 92.00 86 ILE A C 1
ATOM 707 O O . ILE A 1 86 ? -1.459 -2.872 -7.690 1.00 92.00 86 ILE A O 1
ATOM 711 N N . ARG A 1 87 ? -3.566 -2.300 -7.147 1.00 92.69 87 ARG A N 1
ATOM 712 C CA . ARG A 1 87 ? -4.212 -3.399 -7.882 1.00 92.69 87 ARG A CA 1
ATOM 713 C C . ARG A 1 87 ? -3.901 -3.325 -9.372 1.00 92.69 87 ARG A C 1
ATOM 715 O O . ARG A 1 87 ? -3.579 -4.346 -9.971 1.00 92.69 87 ARG A O 1
ATOM 722 N N . ARG A 1 88 ? -3.968 -2.133 -9.968 1.00 91.31 88 ARG A N 1
ATOM 723 C CA . ARG A 1 88 ? -3.630 -1.929 -11.384 1.00 91.31 88 ARG A CA 1
ATOM 724 C C . ARG A 1 88 ? -2.181 -2.309 -11.663 1.00 91.31 88 ARG A C 1
ATOM 726 O O . ARG A 1 88 ? -1.935 -3.150 -12.523 1.00 91.31 88 ARG A O 1
ATOM 733 N N . LEU A 1 89 ? -1.240 -1.777 -10.880 1.00 90.38 89 LEU A N 1
ATOM 734 C CA . LEU A 1 89 ? 0.184 -2.094 -11.033 1.00 90.38 89 LEU A CA 1
ATOM 735 C C . LEU A 1 89 ? 0.465 -3.590 -10.864 1.00 90.38 89 LEU A C 1
ATOM 737 O O . LEU A 1 89 ? 1.165 -4.171 -11.686 1.00 90.38 89 LEU A O 1
ATOM 741 N N . ALA A 1 90 ? -0.134 -4.228 -9.857 1.00 90.38 90 ALA A N 1
ATOM 742 C CA . ALA A 1 90 ? -0.007 -5.664 -9.619 1.00 90.38 90 ALA A CA 1
ATOM 743 C C . ALA A 1 90 ? -0.477 -6.531 -10.802 1.00 90.38 90 ALA A C 1
ATOM 745 O O . ALA A 1 90 ? 0.014 -7.643 -10.973 1.00 90.38 90 ALA A O 1
ATOM 746 N N . ASN A 1 91 ? -1.422 -6.037 -11.608 1.00 88.81 91 ASN A N 1
ATOM 747 C CA . ASN A 1 91 ? -1.953 -6.734 -12.781 1.00 88.81 91 ASN A CA 1
ATOM 748 C C . ASN A 1 91 ? -1.320 -6.261 -14.105 1.00 88.81 91 ASN A C 1
ATOM 750 O O . ASN A 1 91 ? -1.765 -6.672 -15.175 1.00 88.81 91 ASN A O 1
ATOM 754 N N . GLY A 1 92 ? -0.290 -5.406 -14.057 1.00 85.88 92 GLY A N 1
ATOM 755 C CA . GLY A 1 92 ? 0.339 -4.836 -15.253 1.00 85.88 92 GLY A CA 1
ATOM 756 C C . GLY A 1 92 ? -0.551 -3.841 -16.006 1.00 85.88 92 GLY A C 1
ATOM 757 O O . GLY A 1 92 ? -0.324 -3.567 -17.184 1.00 85.88 92 GLY A O 1
ATOM 758 N N . GLU A 1 93 ? -1.579 -3.307 -15.348 1.00 87.00 93 GLU A N 1
ATOM 759 C CA . GLU A 1 93 ? -2.498 -2.333 -15.922 1.00 87.00 93 GLU A CA 1
ATOM 760 C C . GLU A 1 93 ? -1.963 -0.904 -15.781 1.00 87.00 93 GLU A C 1
ATOM 762 O O . GLU A 1 93 ? -1.261 -0.575 -14.815 1.00 87.00 93 GLU A O 1
ATOM 767 N N . PRO A 1 94 ? -2.332 -0.001 -16.707 1.00 82.25 94 PRO A N 1
ATOM 768 C CA . PRO A 1 94 ? -2.034 1.405 -16.540 1.00 82.25 94 PRO A CA 1
ATOM 769 C C . PRO A 1 94 ? -2.733 1.961 -15.298 1.00 82.25 94 PRO A C 1
ATOM 771 O O . PRO A 1 94 ? -3.875 1.625 -14.957 1.00 82.25 94 PRO A O 1
ATOM 774 N N . LEU A 1 95 ? -2.020 2.878 -14.660 1.00 81.56 95 LEU A N 1
ATOM 775 C CA . LEU A 1 95 ? -2.496 3.685 -13.552 1.00 81.56 95 LEU A CA 1
ATOM 776 C C . LEU A 1 95 ? -3.805 4.407 -13.895 1.00 81.56 95 LEU A C 1
ATOM 778 O O . LEU A 1 95 ? -3.982 4.877 -15.018 1.00 81.56 95 LEU A O 1
ATOM 782 N N . GLY A 1 96 ? -4.733 4.476 -12.932 1.00 69.25 96 GLY A N 1
ATOM 783 C CA . GLY A 1 96 ? -6.126 4.822 -13.227 1.00 69.25 96 GLY A CA 1
ATOM 784 C C . GLY A 1 96 ? -6.331 6.270 -13.674 1.00 69.25 96 GLY A C 1
ATOM 785 O O . GLY A 1 96 ? -7.048 6.523 -14.640 1.00 69.25 96 GLY A O 1
ATOM 786 N N . LYS A 1 97 ? -5.696 7.221 -12.982 1.00 70.00 97 LYS A N 1
ATOM 787 C CA . LYS A 1 97 ? -5.758 8.655 -13.300 1.00 70.00 97 LYS A CA 1
ATOM 788 C C . LYS A 1 97 ? -4.402 9.147 -13.819 1.00 70.00 97 LYS A C 1
ATOM 790 O O . LYS A 1 97 ? -3.380 8.789 -13.226 1.00 70.00 97 LYS A O 1
ATOM 795 N N . PRO A 1 98 ? -4.366 9.994 -14.864 1.00 61.34 98 PRO A N 1
ATOM 796 C CA . PRO A 1 98 ? -3.125 10.605 -15.333 1.00 61.34 98 PRO A CA 1
ATOM 797 C C . PRO A 1 98 ? -2.530 11.538 -14.256 1.00 61.34 98 PRO A C 1
ATOM 799 O O . PRO A 1 98 ? -3.251 12.069 -13.407 1.00 61.34 98 PRO A O 1
ATOM 802 N N . GLU A 1 99 ? -1.210 11.772 -14.293 1.00 55.16 99 GLU A N 1
ATOM 803 C CA . GLU A 1 99 ? -0.470 12.574 -13.296 1.00 55.16 99 GLU A CA 1
ATOM 804 C C . GLU A 1 99 ? -1.109 13.919 -12.865 1.00 55.16 99 GLU A C 1
ATOM 806 O O . GLU A 1 99 ? -1.024 14.225 -11.674 1.00 55.16 99 GLU A O 1
ATOM 811 N N . PRO A 1 100 ? -1.800 14.720 -13.712 1.00 51.56 100 PRO A N 1
ATOM 812 C CA . PRO A 1 100 ? -2.432 15.961 -13.248 1.00 51.56 100 PRO A CA 1
ATOM 813 C C . PRO A 1 100 ? -3.670 15.764 -12.355 1.00 51.56 100 PRO A C 1
ATOM 815 O O . PRO A 1 100 ? -4.096 16.729 -11.715 1.00 51.56 100 PRO A O 1
ATOM 818 N N . GLU A 1 101 ? -4.245 14.560 -12.294 1.00 55.62 101 GLU A N 1
ATOM 819 C CA . GLU A 1 101 ? -5.422 14.218 -11.477 1.00 55.62 101 GLU A CA 1
ATOM 820 C C . GLU A 1 101 ? -5.057 13.461 -10.189 1.00 55.62 101 GLU A C 1
ATOM 822 O O . GLU A 1 101 ? -5.853 13.395 -9.251 1.00 55.62 101 GLU A O 1
ATOM 827 N N . ARG A 1 102 ? -3.806 13.001 -10.074 1.00 63.03 102 ARG A N 1
ATOM 828 C CA . ARG A 1 102 ? -3.212 12.447 -8.844 1.00 63.03 102 ARG A CA 1
ATOM 829 C C . ARG A 1 102 ? -2.711 13.518 -7.874 1.00 63.03 102 ARG A C 1
ATOM 831 O O . ARG A 1 102 ? -1.885 13.245 -7.002 1.00 63.03 102 ARG A O 1
ATOM 838 N N . ARG A 1 103 ? -3.236 14.745 -7.969 1.00 62.06 103 ARG A N 1
ATOM 839 C CA . ARG A 1 103 ? -2.861 15.863 -7.084 1.00 62.06 103 ARG A CA 1
ATOM 840 C C . ARG A 1 103 ? -2.993 15.512 -5.607 1.00 62.06 103 ARG A C 1
ATOM 842 O O . ARG A 1 103 ? -2.251 16.071 -4.821 1.00 62.06 103 ARG A O 1
ATOM 849 N N . GLY A 1 104 ? -3.900 14.612 -5.219 1.00 65.00 104 GLY A N 1
ATOM 850 C CA . GLY A 1 104 ? -3.999 14.134 -3.834 1.00 65.00 104 GLY A CA 1
ATOM 851 C C . GLY A 1 104 ? -2.710 13.462 -3.349 1.00 65.00 104 GLY A C 1
ATOM 852 O O . GLY A 1 104 ? -2.197 13.824 -2.298 1.00 65.00 104 GLY A O 1
ATOM 853 N N . ILE A 1 105 ? -2.144 12.568 -4.164 1.00 69.75 105 ILE A N 1
ATOM 854 C CA . ILE A 1 105 ? -0.884 11.857 -3.898 1.00 69.75 105 ILE A CA 1
ATOM 855 C C . ILE A 1 105 ? 0.301 12.828 -3.925 1.00 69.75 105 ILE A C 1
ATOM 857 O O . ILE A 1 105 ? 1.122 12.842 -3.012 1.00 69.75 105 ILE A O 1
ATOM 861 N N . GLN A 1 106 ? 0.369 13.696 -4.937 1.00 67.75 106 GLN A N 1
ATOM 862 C CA . GLN A 1 106 ? 1.439 14.695 -5.038 1.00 67.75 106 GLN A CA 1
ATOM 863 C C . GLN A 1 106 ? 1.401 15.694 -3.871 1.00 67.75 106 GLN A C 1
ATOM 865 O O . GLN A 1 106 ? 2.435 15.973 -3.272 1.00 67.75 106 GLN A O 1
ATOM 870 N N . ARG A 1 107 ? 0.211 16.187 -3.496 1.00 69.88 107 ARG A N 1
ATOM 871 C CA . ARG A 1 107 ? 0.018 17.064 -2.328 1.00 69.88 107 ARG A CA 1
ATOM 872 C C . ARG A 1 107 ? 0.354 16.355 -1.026 1.00 69.88 107 ARG A C 1
ATOM 874 O O . ARG A 1 107 ? 0.922 16.984 -0.145 1.00 69.88 107 ARG A O 1
ATOM 881 N N . PHE A 1 108 ? 0.019 15.072 -0.904 1.00 72.81 108 PHE A N 1
ATOM 882 C CA . PHE A 1 108 ? 0.375 14.269 0.260 1.00 72.81 108 PHE A CA 1
ATOM 883 C C . PHE A 1 108 ? 1.893 14.220 0.457 1.00 72.81 108 PHE A C 1
ATOM 885 O O . PHE A 1 108 ? 2.382 14.528 1.542 1.00 72.81 108 PHE A O 1
ATOM 892 N N . PHE A 1 109 ? 2.653 13.930 -0.600 1.00 70.38 109 PHE A N 1
ATOM 893 C CA . PHE A 1 109 ? 4.113 13.922 -0.512 1.00 70.38 109 PHE A CA 1
ATOM 894 C C . PHE A 1 109 ? 4.717 15.317 -0.328 1.00 70.38 109 PHE A C 1
ATOM 896 O O . PHE A 1 109 ? 5.632 15.466 0.478 1.00 70.38 109 PHE A O 1
ATOM 903 N N . ALA A 1 110 ? 4.187 16.344 -0.996 1.00 73.69 110 ALA A N 1
ATOM 904 C CA . ALA A 1 110 ? 4.586 17.733 -0.762 1.00 73.69 110 ALA A CA 1
ATOM 905 C C . ALA A 1 110 ? 4.376 18.150 0.706 1.00 73.69 110 ALA A C 1
ATOM 907 O O . ALA A 1 110 ? 5.258 18.760 1.306 1.00 73.69 110 ALA A O 1
ATOM 908 N N . HIS A 1 111 ? 3.255 17.745 1.311 1.00 73.56 111 HIS A N 1
ATOM 909 C CA . HIS A 1 111 ? 2.967 17.983 2.723 1.00 73.56 111 HIS A CA 1
ATOM 910 C C . HIS A 1 111 ? 3.924 17.225 3.654 1.00 73.56 111 HIS A C 1
ATOM 912 O O . HIS A 1 111 ? 4.441 17.816 4.599 1.00 73.56 111 HIS A O 1
ATOM 918 N N . LEU A 1 112 ? 4.200 15.945 3.381 1.00 69.75 112 LEU A N 1
ATOM 919 C CA . LEU A 1 112 ? 5.110 15.134 4.198 1.00 69.75 112 LEU A CA 1
ATOM 920 C C . LEU A 1 112 ? 6.566 15.612 4.153 1.00 69.75 112 LEU A C 1
ATOM 922 O O . LEU A 1 112 ? 7.258 15.539 5.165 1.00 69.75 112 LEU A O 1
ATOM 926 N N . PHE A 1 113 ? 7.037 16.078 2.994 1.00 73.88 113 PHE A N 1
ATOM 927 C CA . PHE A 1 113 ? 8.436 16.467 2.785 1.00 73.88 113 PHE A CA 1
ATOM 928 C C . PHE A 1 113 ? 8.677 17.984 2.832 1.00 73.88 113 PHE A C 1
ATOM 930 O O . PHE A 1 113 ? 9.807 18.429 2.643 1.00 73.88 113 PHE A O 1
ATOM 937 N N . GLY A 1 114 ? 7.645 18.785 3.117 1.00 59.09 114 GLY A N 1
ATOM 938 C CA . GLY A 1 114 ? 7.769 20.233 3.312 1.00 59.09 114 GLY A CA 1
ATOM 939 C C . GLY A 1 114 ? 8.071 21.032 2.039 1.00 59.09 114 GLY A C 1
ATOM 940 O O . GLY A 1 114 ? 8.593 22.142 2.127 1.00 59.09 114 GLY A O 1
ATOM 941 N N . CYS A 1 115 ? 7.759 20.492 0.860 1.00 56.97 115 CYS A N 1
ATOM 942 C CA . CYS A 1 115 ? 7.911 21.203 -0.407 1.00 56.97 115 CYS A CA 1
ATOM 943 C C . CYS A 1 115 ? 6.619 21.978 -0.711 1.00 56.97 115 CYS A C 1
ATOM 945 O O . CYS A 1 115 ? 5.671 21.392 -1.228 1.00 56.97 115 CYS A O 1
ATOM 947 N N . ASN A 1 116 ? 6.575 23.269 -0.368 1.00 49.56 116 ASN A N 1
ATOM 948 C CA . ASN A 1 116 ? 5.522 24.195 -0.811 1.00 49.56 116 ASN A CA 1
ATOM 949 C C . ASN A 1 116 ? 5.937 24.922 -2.089 1.00 49.56 116 ASN A C 1
ATOM 951 O O . ASN A 1 116 ? 7.096 25.395 -2.130 1.00 49.56 116 ASN A O 1
#

Secondary structure (DSSP, 8-state):
-HHHHHHHHHHHHHHHHHHHHHS-TTTS-HHHHHHHHHHHHHHHHH---THHHHHHHHHHHHHHHHHHHHS-----HHHHHHHHHHHHHHTTPPPSS-TTT-HHHHHHHHHHHT--

Sequence (116 aa):
MEYQLEMEARKLIMILRHEIHQLHPLNRSPEMAYVVDRVAGDMDNELPHGPEFDRQLFRFAQKIDFILSTQSIQLSQLGRDAIDDIRRLANGEPLGKPEPERRGIQRFFAHLFGCN

Organism: NCBI:txid537973

Nearest PDB structures (foldseek):
  2ip6-assembly1_A  TM=8.122E-01  e=2.537E-01  Pediococcus pentosaceus
  7ccm-assembly1_A  TM=1.943E-01  e=9.992E+00  Homo sapiens

Solvent-accessible surface area (backbone atoms only — not comparable to full-atom values): 6643 Å² total; per-residue (Å²): 112,67,69,58,53,54,53,49,50,51,51,35,48,52,50,42,41,51,51,50,69,70,39,56,75,92,60,35,53,69,65,59,49,51,53,41,52,48,52,50,48,50,48,73,74,65,59,64,62,69,76,60,31,49,51,51,43,32,55,48,40,55,52,52,52,53,47,61,74,76,40,94,65,88,65,55,73,68,40,49,52,32,51,55,37,43,44,24,52,43,70,75,41,75,64,84,62,62,77,88,71,40,49,66,61,55,48,48,51,28,63,75,72,68,60,126

Radius of gyration: 13.69 Å; Cα contacts (8 Å, |Δi|>4): 91; chains: 1; bounding box: 31×35×35 Å

Mean predicted aligned error: 5.95 Å